Protein AF-A0A1Q6R0W6-F1 (afd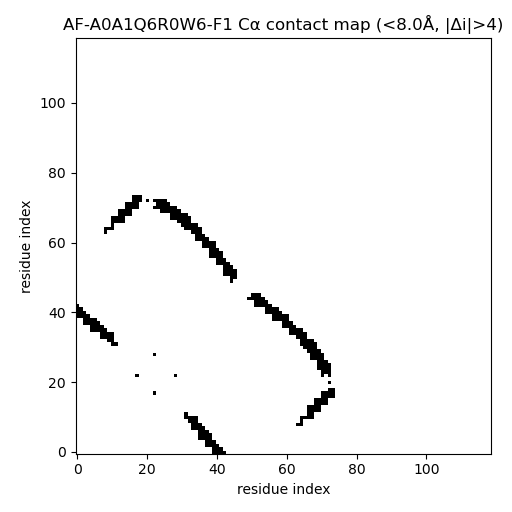b_monomer)

Radius of gyration: 51.31 Å; Cα contacts (8 Å, |Δi|>4): 174; chains: 1; bounding box: 145×54×80 Å

Sequence (119 aa):
MDYVVLSKDPWETKEKEITDGSYEDGETITTPYTGYTVDTYKYKYDKESDELISEAFEAHSEYARRDKVVAVVPRPAAPPATDPPATDPPETDPPETAPPTDPPTDPEPEPTDPEEDGE

pLDDT: mean 82.3, std 18.92, range [44.94, 98.62]

Nearest PDB s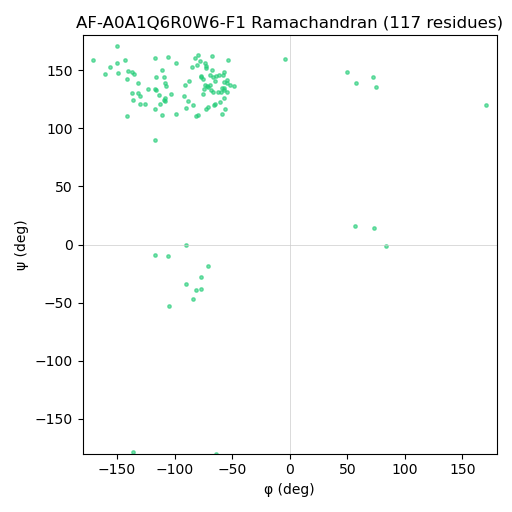tructures (foldseek):
  4fum-assembly1_A-2  TM=5.216E-01  e=5.805E-04  Staphylococcus epidermidis RP62A
  4fup-assembly1_A-2  TM=5.224E-01  e=6.936E-04  Staphylococcus epidermidis RP62A
  6oh1-assembly1_A  TM=6.333E-01  e=5.867E-03  Streptococcus pneumoniae
  4fuo-assembly1_A-2  TM=5.358E-01  e=1.115E-03  Staphylococcus epidermidis RP62A
  4fzq-assembly1_F  TM=4.258E-01  e=2.140E-03  Streptococcus suis 98HAH33

Mean predicted aligned error: 16.17 Å

Solvent-accessible surface area (backbone atoms only — not comparable to full-atom values): 8061 Å² total; per-residue (Å²): 129,51,67,45,78,76,46,75,41,78,53,50,84,42,82,39,83,46,87,84,70,86,60,54,69,66,37,75,78,34,82,54,42,64,12,38,32,34,39,33,35,47,74,42,62,41,88,90,78,69,43,82,73,47,80,43,85,71,47,79,46,79,43,81,54,35,52,24,30,26,27,38,49,81,73,81,77,78,76,79,83,75,76,76,80,83,74,76,77,79,85,77,80,80,82,85,81,80,81,88,83,83,84,89,81,88,81,87,84,89,91,82,86,83,83,87,77,89,133

Structure (mmCIF, N/CA/C/O backbone):
data_AF-A0A1Q6R0W6-F1
#
_entry.id   AF-A0A1Q6R0W6-F1
#
loop_
_atom_site.group_PDB
_atom_site.id
_atom_site.type_symbol
_atom_site.label_atom_id
_atom_site.label_alt_id
_atom_site.label_comp_id
_atom_site.label_asym_id
_atom_site.label_entity_id
_atom_site.label_seq_id
_atom_site.pdbx_PDB_ins_code
_atom_site.Cartn_x
_atom_site.Cartn_y
_atom_site.Cartn_z
_atom_site.occupancy
_atom_site.B_iso_or_equiv
_atom_site.auth_seq_id
_atom_site.auth_comp_id
_atom_site.auth_asym_id
_atom_site.auth_atom_id
_atom_site.pdbx_PDB_model_num
ATOM 1 N N . MET A 1 1 ? -10.239 6.798 20.360 1.00 71.38 1 MET A N 1
ATOM 2 C CA . MET A 1 1 ? -10.916 6.153 19.221 1.00 71.38 1 MET A CA 1
ATOM 3 C C . MET A 1 1 ? -9.886 5.202 18.690 1.00 71.38 1 MET A C 1
ATOM 5 O O . MET A 1 1 ? -8.950 5.653 18.036 1.00 71.38 1 MET A O 1
ATOM 9 N N . ASP A 1 2 ? -9.983 3.949 19.108 1.00 89.25 2 ASP A N 1
ATOM 10 C CA . ASP A 1 2 ? -8.962 2.957 18.804 1.00 89.25 2 ASP A CA 1
ATOM 11 C C . ASP A 1 2 ? -9.406 2.114 17.623 1.00 89.25 2 ASP A C 1
ATOM 13 O O . ASP A 1 2 ? -10.593 2.023 17.286 1.00 89.25 2 ASP A O 1
ATOM 17 N N . TYR A 1 3 ? -8.411 1.544 16.962 1.00 93.75 3 TYR A N 1
ATOM 18 C CA . TYR A 1 3 ? -8.609 0.635 15.858 1.00 93.75 3 TYR A CA 1
ATOM 19 C C . TYR A 1 3 ? -7.654 -0.538 15.991 1.00 93.75 3 TYR A C 1
ATOM 21 O O . TYR A 1 3 ? -6.533 -0.411 16.486 1.00 93.75 3 TYR A O 1
ATOM 29 N N . VAL A 1 4 ? -8.104 -1.683 15.507 1.00 96.38 4 VAL A N 1
ATOM 30 C CA . VAL A 1 4 ? -7.319 -2.904 15.433 1.00 96.38 4 VAL A CA 1
ATOM 31 C C . VAL A 1 4 ? -7.015 -3.157 13.968 1.00 96.38 4 VAL A C 1
ATOM 33 O O . VAL A 1 4 ? -7.920 -3.229 13.140 1.00 96.38 4 VAL A O 1
ATOM 36 N N . VAL A 1 5 ? -5.731 -3.286 13.634 1.00 97.44 5 VAL A N 1
ATOM 37 C CA . VAL A 1 5 ? -5.317 -3.695 12.289 1.00 97.44 5 VAL A CA 1
ATOM 38 C C . VAL A 1 5 ? -5.456 -5.205 12.184 1.00 97.44 5 VAL A C 1
ATOM 40 O O . VAL A 1 5 ? -4.697 -5.942 12.809 1.00 97.44 5 VAL A O 1
ATOM 43 N N . LEU A 1 6 ? -6.414 -5.652 11.379 1.00 97.75 6 LEU A N 1
ATOM 44 C CA . LEU A 1 6 ? -6.690 -7.066 11.146 1.00 97.75 6 LEU A CA 1
ATOM 45 C C . LEU A 1 6 ? -5.732 -7.665 10.117 1.00 97.75 6 LEU A C 1
ATOM 47 O O . LEU A 1 6 ? -5.272 -8.795 10.269 1.00 97.75 6 LEU A O 1
ATOM 51 N N . SER A 1 7 ? -5.416 -6.908 9.066 1.00 98.00 7 SER A N 1
ATOM 52 C CA . SER A 1 7 ? -4.500 -7.352 8.019 1.00 98.00 7 SER A CA 1
ATOM 53 C C . SER A 1 7 ? -3.749 -6.183 7.388 1.00 98.00 7 SER A C 1
ATOM 55 O O . SER A 1 7 ? -4.183 -5.026 7.427 1.00 98.00 7 SER A O 1
ATOM 57 N N . LYS A 1 8 ? -2.590 -6.505 6.810 1.00 98.19 8 LYS A N 1
ATOM 58 C CA . LYS A 1 8 ? -1.778 -5.595 6.002 1.00 98.19 8 LYS A CA 1
ATOM 59 C C . LYS A 1 8 ? -1.575 -6.224 4.638 1.00 98.19 8 LYS A C 1
ATOM 61 O O . LYS A 1 8 ? -1.205 -7.392 4.559 1.00 98.19 8 LYS A O 1
ATOM 66 N N . ASP A 1 9 ? -1.757 -5.426 3.601 1.00 98.06 9 ASP A N 1
ATOM 67 C CA . ASP A 1 9 ? -1.551 -5.830 2.219 1.00 98.06 9 ASP A CA 1
ATOM 68 C C . ASP A 1 9 ? -0.416 -4.984 1.616 1.00 98.06 9 ASP A C 1
ATOM 70 O O . ASP A 1 9 ? -0.653 -3.856 1.160 1.00 98.06 9 ASP A O 1
ATOM 74 N N . PRO A 1 10 ? 0.848 -5.443 1.720 1.00 98.06 10 PRO A N 1
ATOM 75 C CA . PRO A 1 10 ? 1.995 -4.681 1.252 1.00 98.06 10 PRO A CA 1
ATOM 76 C C . PRO A 1 10 ? 1.937 -4.490 -0.264 1.00 98.06 10 PRO A C 1
ATOM 78 O O . PRO A 1 10 ?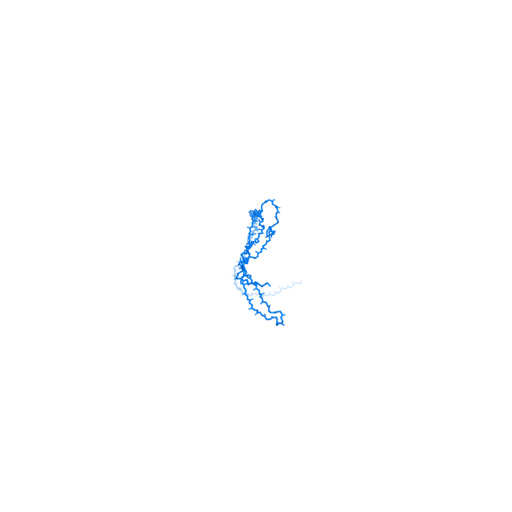 1.489 -5.354 -1.019 1.00 98.06 10 PRO A O 1
ATOM 81 N N . TRP A 1 11 ? 2.404 -3.328 -0.700 1.00 98.50 11 TRP A N 1
ATOM 82 C CA . TRP A 1 11 ? 2.536 -3.001 -2.111 1.00 98.50 11 TRP A CA 1
ATOM 83 C C . TRP A 1 11 ? 3.711 -3.741 -2.748 1.00 98.50 11 TRP A C 1
ATOM 85 O O . TRP A 1 11 ? 4.686 -4.093 -2.082 1.00 98.50 11 TRP A O 1
ATOM 95 N N . GLU A 1 12 ? 3.634 -3.909 -4.062 1.00 98.06 12 GLU A N 1
ATOM 96 C CA . GLU A 1 12 ? 4.683 -4.521 -4.874 1.00 98.06 12 GLU A CA 1
ATOM 97 C C . GLU A 1 12 ? 5.250 -3.516 -5.881 1.00 98.06 12 GLU A C 1
ATOM 99 O O . GLU A 1 12 ? 4.628 -2.492 -6.170 1.00 98.06 12 GLU A O 1
ATOM 104 N N . THR A 1 13 ? 6.446 -3.780 -6.413 1.00 98.38 13 THR A N 1
ATOM 105 C CA . THR A 1 13 ? 6.984 -2.993 -7.533 1.00 98.38 13 THR A CA 1
ATOM 106 C C . THR A 1 13 ? 6.591 -3.653 -8.843 1.00 98.38 13 THR A C 1
ATOM 108 O O . THR A 1 13 ? 6.831 -4.840 -9.039 1.00 98.38 13 THR A O 1
ATOM 111 N N . LYS A 1 14 ? 6.003 -2.870 -9.742 1.00 98.25 14 LYS A N 1
ATOM 112 C CA . LYS A 1 14 ? 5.643 -3.258 -11.100 1.00 98.25 14 LYS A CA 1
ATOM 113 C C . LYS A 1 14 ? 6.447 -2.432 -12.084 1.00 98.25 14 LYS A C 1
ATOM 115 O O . LYS A 1 14 ? 6.538 -1.212 -11.964 1.00 98.25 14 LYS A O 1
ATOM 120 N N . GLU A 1 15 ? 7.012 -3.107 -13.063 1.00 97.69 15 GLU A N 1
ATOM 121 C CA . GLU A 1 15 ? 7.728 -2.469 -14.155 1.00 97.69 15 GLU A CA 1
ATOM 122 C C . GLU A 1 15 ? 6.751 -2.110 -15.271 1.00 97.69 15 GLU A C 1
ATOM 124 O O . GLU A 1 15 ? 5.814 -2.856 -15.573 1.00 97.69 15 GLU A O 1
ATOM 129 N N . LYS A 1 16 ? 6.959 -0.944 -15.873 1.00 97.44 16 LYS A N 1
ATOM 130 C CA . LYS A 1 16 ? 6.239 -0.504 -17.060 1.00 97.44 16 LYS A CA 1
ATOM 131 C C . LYS A 1 16 ? 7.252 -0.034 -18.086 1.00 97.44 16 LYS A C 1
ATOM 133 O O . LYS A 1 16 ? 7.998 0.903 -17.825 1.00 97.44 16 LYS A O 1
ATOM 138 N N . GLU A 1 17 ? 7.243 -0.661 -19.254 1.00 96.69 17 GLU A N 1
ATOM 139 C CA . GLU A 1 17 ? 8.090 -0.233 -20.361 1.00 96.69 17 GLU A CA 1
ATOM 140 C C . GLU A 1 17 ? 7.654 1.149 -20.871 1.00 96.69 17 GLU A C 1
ATOM 142 O O . GLU A 1 17 ? 6.463 1.385 -21.100 1.00 96.69 17 GLU A O 1
ATOM 147 N N . ILE A 1 18 ? 8.615 2.062 -21.024 1.00 95.94 18 ILE A N 1
ATOM 148 C CA . ILE A 1 18 ? 8.410 3.430 -21.505 1.00 95.94 18 ILE A CA 1
ATOM 149 C C . ILE A 1 18 ? 9.333 3.681 -22.699 1.00 95.94 18 ILE A C 1
ATOM 151 O O . ILE A 1 18 ? 10.553 3.602 -22.583 1.00 95.94 18 ILE A O 1
ATOM 155 N N . THR A 1 19 ? 8.747 4.017 -23.849 1.00 93.75 19 THR A N 1
ATOM 156 C CA . THR A 1 19 ? 9.475 4.236 -25.115 1.00 93.75 19 THR A CA 1
ATOM 157 C C . THR A 1 19 ? 9.357 5.661 -25.651 1.00 93.75 19 THR A C 1
ATOM 159 O O . THR A 1 19 ? 10.011 6.003 -26.631 1.00 93.75 19 THR A O 1
ATOM 162 N N . ASP A 1 20 ? 8.497 6.489 -25.059 1.00 93.88 20 ASP A N 1
ATOM 163 C CA . ASP A 1 20 ? 8.216 7.860 -25.505 1.00 93.88 20 ASP A CA 1
ATOM 164 C C . ASP A 1 20 ? 9.135 8.911 -24.856 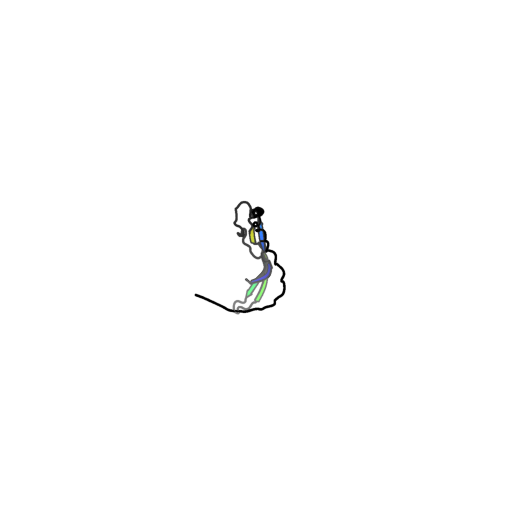1.00 93.88 20 ASP A C 1
ATOM 166 O O . ASP A 1 20 ? 9.023 10.097 -25.161 1.00 93.88 20 ASP A O 1
ATOM 170 N N . GLY A 1 21 ? 10.047 8.484 -23.975 1.00 91.69 21 GLY A N 1
ATOM 171 C CA . GLY A 1 21 ? 10.972 9.362 -23.256 1.00 91.69 21 GLY A CA 1
ATOM 172 C C . GLY A 1 21 ? 10.317 10.189 -22.147 1.00 91.69 21 GLY A C 1
ATOM 173 O O . GLY A 1 21 ? 10.928 11.143 -21.675 1.00 91.69 21 GLY A O 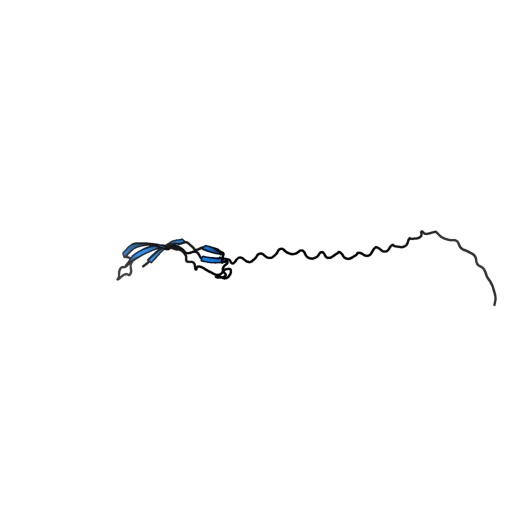1
ATOM 174 N N . SER A 1 22 ? 9.088 9.852 -21.736 1.00 95.00 22 SER A N 1
ATOM 175 C CA . SER A 1 22 ? 8.376 10.563 -20.662 1.00 95.00 22 SER A CA 1
ATOM 176 C C . SER A 1 22 ? 8.955 10.329 -19.262 1.00 95.00 22 SER A C 1
ATOM 178 O O . SER A 1 22 ? 8.687 11.128 -18.368 1.00 95.00 22 SER A O 1
ATOM 180 N N . TYR A 1 23 ? 9.745 9.266 -19.087 1.00 96.25 23 TYR A N 1
ATOM 181 C CA . TYR A 1 23 ? 10.374 8.866 -17.828 1.00 96.25 23 TYR A CA 1
ATOM 182 C C . TYR A 1 23 ? 11.799 8.362 -18.071 1.00 96.25 23 TYR A C 1
ATOM 184 O O . TYR A 1 23 ? 12.078 7.769 -19.119 1.00 96.25 23 TYR A O 1
ATOM 192 N N . GLU A 1 24 ? 12.681 8.550 -17.089 1.00 95.56 24 GLU A N 1
ATOM 193 C CA . GLU A 1 24 ? 14.005 7.921 -17.066 1.00 95.56 24 GLU A CA 1
ATOM 194 C C . GLU A 1 24 ? 13.928 6.443 -16.631 1.00 95.56 24 GLU A C 1
ATOM 196 O O . GLU A 1 24 ? 12.983 6.009 -15.970 1.00 95.56 24 GLU A O 1
ATOM 201 N N . ASP A 1 25 ? 14.940 5.644 -16.990 1.00 95.81 25 ASP A N 1
ATOM 202 C CA . ASP A 1 25 ? 15.029 4.235 -16.580 1.00 95.81 25 ASP A CA 1
ATOM 203 C C . ASP A 1 25 ? 15.095 4.119 -15.045 1.00 95.81 25 ASP A C 1
ATOM 205 O O . ASP A 1 25 ? 15.971 4.697 -14.399 1.00 95.81 25 ASP A O 1
ATOM 209 N N . GLY A 1 26 ? 14.151 3.387 -14.452 1.00 94.94 26 GLY A N 1
ATOM 210 C CA . GLY A 1 26 ? 13.988 3.244 -13.003 1.00 94.94 26 GLY A CA 1
ATOM 211 C C . GLY A 1 26 ? 13.192 4.362 -12.315 1.00 94.94 26 GLY A C 1
ATOM 212 O O . GLY A 1 26 ? 12.962 4.284 -11.101 1.00 94.94 26 GLY A O 1
ATOM 213 N N . GLU A 1 27 ? 12.735 5.385 -13.044 1.00 97.88 27 GLU A N 1
ATOM 214 C CA . GLU A 1 27 ? 11.950 6.479 -12.468 1.00 97.88 27 GLU A CA 1
ATOM 215 C C . GLU A 1 27 ? 10.596 5.979 -11.935 1.00 97.88 27 GLU A C 1
ATOM 217 O O . GLU A 1 27 ? 9.944 5.112 -12.519 1.00 97.88 27 GLU A O 1
ATOM 222 N N . THR A 1 28 ? 10.150 6.506 -10.788 1.00 98.06 28 THR A N 1
ATOM 223 C CA . THR A 1 28 ? 8.872 6.101 -10.184 1.00 98.06 28 THR A CA 1
ATOM 224 C C . THR A 1 28 ? 7.704 6.827 -10.845 1.00 98.06 28 THR A C 1
ATOM 226 O O . THR A 1 28 ? 7.479 8.008 -10.6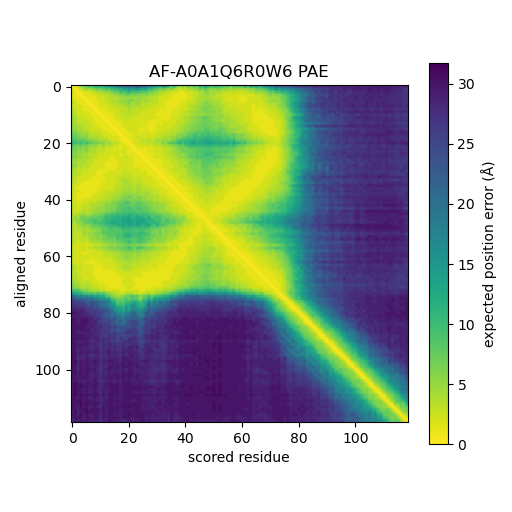05 1.00 98.06 28 THR A O 1
ATOM 229 N N . ILE A 1 29 ? 6.901 6.079 -11.599 1.00 97.88 29 ILE A N 1
ATOM 230 C CA . ILE A 1 29 ? 5.665 6.548 -12.237 1.00 97.88 29 ILE A CA 1
ATOM 231 C C . ILE A 1 29 ? 4.529 6.654 -11.212 1.00 97.88 29 ILE A C 1
ATOM 233 O O . ILE A 1 29 ? 3.680 7.540 -11.286 1.00 97.88 29 ILE A O 1
ATOM 237 N N . THR A 1 30 ? 4.453 5.718 -10.264 1.00 98.31 30 THR A N 1
ATOM 238 C CA . THR A 1 30 ? 3.370 5.674 -9.270 1.00 98.31 30 THR A CA 1
ATOM 239 C C . THR A 1 30 ? 3.914 5.380 -7.885 1.00 98.31 30 THR A C 1
ATOM 241 O O . THR A 1 30 ? 4.562 4.356 -7.672 1.00 98.31 30 THR A O 1
ATOM 244 N N . THR A 1 31 ? 3.607 6.267 -6.937 1.00 97.88 31 THR A N 1
ATOM 245 C CA . THR A 1 31 ? 3.953 6.092 -5.524 1.00 97.88 31 THR A CA 1
ATOM 246 C C . THR A 1 31 ? 3.032 5.059 -4.874 1.00 97.88 31 THR A C 1
ATOM 248 O O . THR A 1 31 ? 1.803 5.183 -4.983 1.00 97.88 31 THR A O 1
ATOM 251 N N . PRO A 1 32 ? 3.596 4.061 -4.178 1.00 98.38 32 PRO A N 1
ATOM 252 C CA . PRO A 1 32 ? 2.806 3.021 -3.552 1.00 98.38 32 PRO A CA 1
ATOM 253 C C . 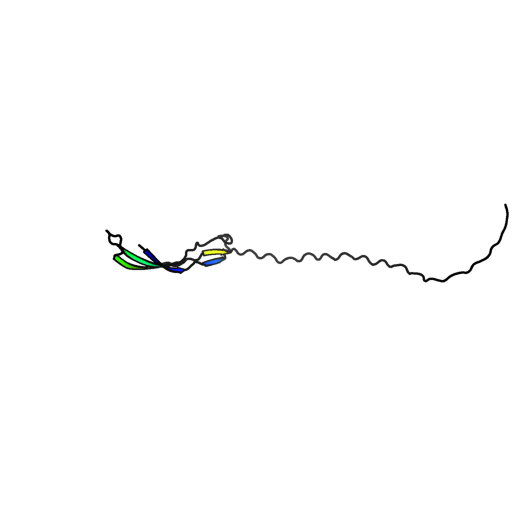PRO A 1 32 ? 2.193 3.452 -2.220 1.00 98.38 32 PRO A C 1
ATOM 255 O O . PRO A 1 32 ? 2.677 4.370 -1.556 1.00 98.38 32 PRO A O 1
ATOM 258 N N . TYR A 1 33 ? 1.196 2.694 -1.774 1.00 98.06 33 TYR A N 1
ATOM 259 C CA . TYR A 1 33 ? 0.840 2.615 -0.361 1.00 98.06 33 TYR A CA 1
ATOM 260 C C . TYR A 1 33 ? 0.279 1.233 -0.021 1.00 98.06 33 TYR A C 1
ATOM 262 O O . TYR A 1 33 ? -0.364 0.573 -0.838 1.00 98.06 33 TYR A O 1
ATOM 270 N N . THR A 1 34 ? 0.548 0.812 1.212 1.00 98.19 34 THR A N 1
ATOM 271 C CA . THR A 1 34 ? 0.078 -0.451 1.789 1.00 98.19 34 THR A CA 1
ATOM 272 C C . THR A 1 34 ? -1.421 -0.378 2.053 1.00 98.19 34 THR A C 1
ATOM 274 O O . THR A 1 34 ? -1.909 0.620 2.586 1.00 98.19 34 THR A O 1
ATOM 277 N N . GLY A 1 35 ? -2.137 -1.436 1.690 1.00 98.25 35 GLY A N 1
ATOM 278 C CA . GLY A 1 35 ? -3.539 -1.616 2.040 1.00 98.25 35 GLY A CA 1
ATOM 279 C C . GLY A 1 35 ? -3.697 -2.141 3.465 1.00 98.25 35 GLY A C 1
ATOM 280 O O . GLY A 1 35 ? -2.798 -2.790 4.006 1.00 98.25 35 GLY A O 1
ATOM 281 N N . TYR A 1 36 ? -4.842 -1.868 4.080 1.00 98.31 36 TYR A N 1
ATOM 282 C CA . TYR A 1 36 ? -5.138 -2.281 5.449 1.00 98.31 36 TYR A CA 1
ATOM 283 C C . TYR A 1 36 ? -6.586 -2.718 5.575 1.00 98.31 36 TYR A C 1
ATOM 285 O O . TYR A 1 36 ? -7.475 -2.080 5.022 1.00 98.31 36 TYR A O 1
ATOM 293 N N . THR A 1 37 ? -6.819 -3.751 6.374 1.00 98.06 37 THR A N 1
ATOM 294 C CA . THR A 1 37 ? -8.151 -4.042 6.912 1.00 98.06 37 THR A CA 1
ATOM 295 C C . THR A 1 37 ? -8.133 -3.714 8.394 1.00 98.06 37 THR A C 1
ATOM 297 O O . THR A 1 37 ? -7.248 -4.190 9.112 1.00 98.06 37 THR A O 1
ATOM 300 N N . VAL A 1 38 ? -9.059 -2.875 8.849 1.00 98.31 38 VAL A N 1
ATOM 301 C CA . VAL A 1 38 ? -9.113 -2.406 10.237 1.00 98.31 38 VAL A CA 1
ATOM 302 C C . VAL A 1 38 ? -10.530 -2.457 10.786 1.00 98.31 38 VAL A C 1
ATOM 304 O O . VAL A 1 38 ? -11.488 -2.174 10.070 1.00 98.31 38 VAL A O 1
ATOM 307 N N . ASP A 1 39 ? -10.634 -2.733 12.079 1.00 98.12 39 ASP A N 1
ATOM 308 C CA . ASP A 1 39 ? -11.859 -2.537 12.850 1.00 98.12 39 ASP A CA 1
ATOM 309 C C . ASP A 1 39 ? -11.685 -1.343 13.780 1.00 98.12 39 ASP A C 1
ATOM 311 O O . ASP A 1 39 ? -10.648 -1.215 14.428 1.00 98.12 39 ASP A O 1
ATOM 315 N N . THR A 1 40 ? -12.690 -0.480 13.876 1.00 97.69 40 THR A N 1
ATOM 316 C CA . THR A 1 40 ? -12.701 0.670 14.787 1.00 97.69 40 THR A CA 1
ATOM 317 C C . THR A 1 40 ? -13.691 0.454 15.924 1.00 97.69 40 THR A C 1
ATOM 319 O O . THR A 1 40 ? -14.768 -0.116 15.734 1.00 97.69 40 THR A O 1
ATOM 322 N N . TYR A 1 41 ? -13.337 0.936 17.117 1.00 96.75 41 TYR A N 1
ATOM 323 C CA . TYR A 1 41 ? -14.118 0.730 18.336 1.00 96.75 41 TYR A CA 1
ATOM 324 C C . TYR A 1 41 ? -14.319 2.037 19.107 1.00 96.75 41 TYR A C 1
ATOM 326 O O . TYR A 1 41 ? -13.403 2.854 19.263 1.00 96.75 41 TYR A O 1
ATOM 334 N N . LYS A 1 42 ? -15.533 2.228 19.628 1.00 96.00 42 LYS A N 1
ATOM 335 C CA . LYS A 1 42 ? -15.845 3.282 20.596 1.00 96.00 42 LYS A CA 1
ATOM 336 C C . LYS A 1 42 ? -15.668 2.761 22.005 1.00 96.00 42 LYS A C 1
ATOM 338 O O . LYS A 1 42 ? -16.165 1.694 22.353 1.00 96.00 42 LYS A O 1
ATOM 343 N N . TYR A 1 43 ? -15.060 3.598 22.830 1.00 94.50 43 TYR A N 1
ATOM 344 C CA . TYR A 1 43 ? -14.832 3.325 24.237 1.00 94.50 43 TYR A CA 1
ATOM 345 C C . TYR A 1 43 ? -15.597 4.343 25.064 1.00 94.50 43 TYR A C 1
ATOM 347 O O . TYR A 1 43 ? -15.572 5.544 24.781 1.00 94.50 43 TYR A O 1
ATOM 355 N N . LYS A 1 44 ? -16.288 3.852 26.085 1.00 95.19 44 LYS A N 1
ATOM 356 C CA . LYS A 1 44 ? -16.925 4.682 27.096 1.00 95.19 44 LYS A CA 1
ATOM 357 C C . LYS A 1 44 ? -16.143 4.525 28.386 1.00 95.19 44 LYS A C 1
ATOM 359 O O . LYS A 1 44 ? -16.018 3.407 28.873 1.00 95.19 44 LYS A O 1
ATOM 364 N N . TYR A 1 45 ? -15.672 5.635 28.932 1.00 95.88 45 TYR A N 1
ATOM 365 C CA . TYR A 1 45 ? -14.944 5.669 30.195 1.00 95.88 45 TYR A CA 1
ATOM 366 C C . TYR A 1 45 ? -15.781 6.345 31.272 1.00 95.88 45 TYR A C 1
ATOM 368 O O . TYR A 1 45 ? -16.619 7.206 30.974 1.00 95.88 45 TYR A O 1
ATOM 376 N N . ASP A 1 46 ? -15.567 5.928 32.511 1.00 96.00 46 ASP A N 1
ATOM 377 C CA . ASP A 1 46 ? -16.061 6.637 33.674 1.00 96.00 46 ASP A CA 1
ATOM 378 C C . ASP A 1 46 ? -15.261 7.925 33.864 1.00 96.00 46 ASP A C 1
ATOM 380 O O . ASP A 1 46 ? -14.042 7.947 33.719 1.00 96.00 46 ASP A O 1
ATOM 384 N N . LYS A 1 47 ? -15.956 9.023 34.155 1.00 95.25 47 LYS A N 1
ATOM 385 C CA . LYS A 1 47 ? -15.324 10.344 34.199 1.00 95.25 47 LYS A CA 1
ATOM 386 C C . LYS A 1 47 ? -14.509 10.564 35.475 1.00 95.25 47 LYS A C 1
ATOM 388 O O . LYS A 1 47 ? -13.609 11.395 35.468 1.00 95.25 47 LYS A O 1
ATOM 393 N N . GLU A 1 48 ? -14.878 9.913 36.573 1.00 96.19 48 GLU A N 1
ATOM 394 C CA . GLU A 1 48 ? -14.261 10.156 37.880 1.00 96.19 48 GLU A CA 1
ATOM 395 C C . GLU A 1 48 ? -13.057 9.244 38.119 1.00 96.19 48 GLU A C 1
ATOM 397 O O . GLU A 1 48 ? -12.089 9.664 38.750 1.00 96.19 48 GLU A O 1
ATOM 402 N N . SER A 1 49 ? -13.115 8.016 37.606 1.00 95.56 49 SER A N 1
ATOM 403 C CA . SER A 1 49 ? -12.092 6.984 37.796 1.00 95.56 49 SER A CA 1
ATOM 404 C C . SER A 1 49 ? -11.214 6.719 36.565 1.00 95.56 49 SER A C 1
ATOM 406 O O . SER A 1 49 ? -10.221 6.007 36.692 1.00 95.56 49 SER A O 1
ATOM 408 N N . ASP A 1 50 ? -11.564 7.267 35.390 1.00 93.44 50 ASP A N 1
ATOM 409 C CA . ASP A 1 50 ? -10.948 6.960 34.082 1.00 93.44 50 ASP A CA 1
ATOM 410 C C . ASP A 1 50 ? -10.995 5.457 33.710 1.00 93.44 50 ASP A C 1
ATOM 412 O O . ASP A 1 50 ? -10.315 4.995 32.789 1.00 93.44 50 ASP A O 1
ATOM 416 N N . GLU A 1 51 ? -11.834 4.668 34.390 1.00 96.38 51 GLU A N 1
ATOM 417 C CA . GLU A 1 51 ? -12.001 3.242 34.115 1.00 96.38 51 GLU A CA 1
ATOM 418 C C . GLU A 1 51 ? -12.852 2.996 32.864 1.00 96.38 51 GLU A C 1
ATOM 420 O O . GLU A 1 51 ? -13.813 3.712 32.568 1.00 96.38 51 GLU A O 1
ATOM 425 N N . LEU A 1 52 ? -12.517 1.946 32.110 1.00 95.75 52 LEU A N 1
ATOM 426 C CA . LEU A 1 52 ? -13.282 1.545 30.933 1.00 95.75 52 LEU A CA 1
ATOM 427 C C . LEU A 1 52 ? -14.633 0.941 31.350 1.00 95.75 52 LEU A C 1
ATOM 429 O O . LEU A 1 52 ? -14.681 -0.115 31.972 1.00 95.75 52 LEU A O 1
ATOM 433 N N . ILE A 1 53 ? -15.732 1.572 30.936 1.00 96.12 53 ILE A N 1
ATOM 434 C CA . ILE A 1 53 ? -17.100 1.085 31.163 1.00 96.12 53 ILE A CA 1
ATOM 435 C C . ILE A 1 53 ? -17.500 0.077 30.085 1.00 96.12 53 ILE A C 1
ATOM 437 O O . ILE A 1 53 ? -18.100 -0.955 30.381 1.00 96.12 53 ILE A O 1
ATOM 441 N N . SER A 1 54 ? -17.240 0.399 28.817 1.00 94.56 54 SER A N 1
ATOM 442 C CA . SER A 1 54 ? -17.652 -0.453 27.699 1.00 94.56 54 SER A CA 1
ATOM 443 C C . SER A 1 54 ? -16.868 -0.167 26.427 1.00 94.56 54 SER A C 1
ATOM 445 O O . SER A 1 54 ? -16.581 0.992 26.122 1.00 94.56 54 SER A O 1
ATOM 447 N N . GLU A 1 55 ? -16.651 -1.215 25.642 1.00 95.06 55 GLU A N 1
ATOM 448 C CA . GLU A 1 55 ? -16.184 -1.165 24.259 1.00 95.06 55 GLU A CA 1
ATOM 449 C C . GLU A 1 55 ? -17.342 -1.549 23.324 1.00 95.06 55 GLU A C 1
ATOM 451 O O . GLU A 1 55 ? -18.119 -2.457 23.626 1.00 95.06 55 GLU A O 1
ATOM 456 N N . ALA A 1 56 ? -17.478 -0.849 22.199 1.00 95.31 56 ALA A N 1
ATOM 457 C CA . ALA A 1 56 ? -18.454 -1.163 21.164 1.00 95.31 56 ALA A CA 1
ATOM 458 C C . ALA A 1 56 ? -17.819 -1.048 19.777 1.00 95.31 56 ALA A C 1
ATOM 460 O O . ALA A 1 56 ? -17.215 -0.025 19.451 1.00 95.31 56 ALA A O 1
ATOM 461 N N . PHE A 1 57 ? -17.998 -2.079 18.952 1.00 96.12 57 PHE A N 1
ATOM 462 C CA . PHE A 1 57 ? -17.605 -2.052 17.546 1.00 96.12 57 PHE A CA 1
ATOM 463 C C . PHE A 1 57 ? -18.334 -0.925 16.806 1.00 96.12 57 PHE A C 1
ATOM 465 O O . PHE A 1 57 ? -19.554 -0.782 16.926 1.00 96.12 57 PHE A O 1
ATOM 472 N N . GLU A 1 58 ? -17.587 -0.123 16.050 1.00 96.69 58 GLU A N 1
ATOM 473 C CA . GLU A 1 58 ? -18.135 0.964 15.242 1.00 96.69 58 GLU A CA 1
ATOM 474 C C . GLU A 1 58 ? -18.166 0.608 13.760 1.00 96.69 58 GLU A C 1
ATOM 476 O O . GLU A 1 58 ? -19.219 0.739 13.132 1.00 96.69 58 GLU A O 1
ATOM 481 N N . ALA A 1 59 ? -17.036 0.188 13.191 1.00 97.69 59 ALA A N 1
ATOM 482 C CA . ALA A 1 59 ? -16.950 -0.075 11.763 1.00 97.69 59 ALA A CA 1
ATOM 483 C C . ALA A 1 59 ? -15.839 -1.060 11.401 1.00 97.69 59 ALA A C 1
ATOM 485 O O . ALA A 1 59 ? -14.799 -1.122 12.052 1.00 97.69 59 ALA A O 1
ATOM 486 N N . HIS A 1 60 ? -16.059 -1.754 10.287 1.00 97.69 60 HIS A N 1
ATOM 487 C CA . HIS A 1 60 ? -15.047 -2.501 9.553 1.00 97.69 60 HIS A CA 1
ATOM 488 C C . HIS A 1 60 ? -14.673 -1.682 8.322 1.00 97.69 60 HIS A C 1
ATOM 490 O O . HIS A 1 60 ? -15.559 -1.202 7.611 1.00 97.69 60 HIS A O 1
ATOM 496 N N . SER A 1 61 ? -13.384 -1.467 8.088 1.00 98.06 61 SER A N 1
ATOM 497 C CA . SER A 1 61 ? -12.893 -0.663 6.970 1.00 98.06 61 SER A CA 1
ATOM 498 C C . SER A 1 61 ? -11.792 -1.387 6.214 1.00 98.06 61 SER A C 1
ATOM 500 O O . SER A 1 61 ? -10.805 -1.836 6.797 1.00 98.06 61 SER A O 1
ATOM 502 N N . GLU A 1 62 ? -11.947 -1.427 4.894 1.00 98.06 62 GLU A N 1
ATOM 503 C CA . GLU A 1 62 ? -10.985 -2.002 3.961 1.00 98.06 62 GLU A CA 1
ATOM 504 C C . GLU A 1 62 ? -10.380 -0.888 3.100 1.00 98.06 62 GLU A C 1
ATOM 506 O O . GLU A 1 62 ? -11.075 -0.167 2.381 1.00 98.06 62 GLU A O 1
ATOM 511 N N . TYR A 1 63 ? -9.060 -0.749 3.165 1.00 97.62 63 TYR A N 1
ATOM 512 C CA . TYR A 1 63 ? -8.279 0.199 2.384 1.00 97.62 63 TYR A CA 1
ATOM 513 C C . TYR A 1 63 ? -7.443 -0.571 1.363 1.00 97.62 63 TYR A C 1
ATOM 515 O O . TYR A 1 63 ? -6.504 -1.277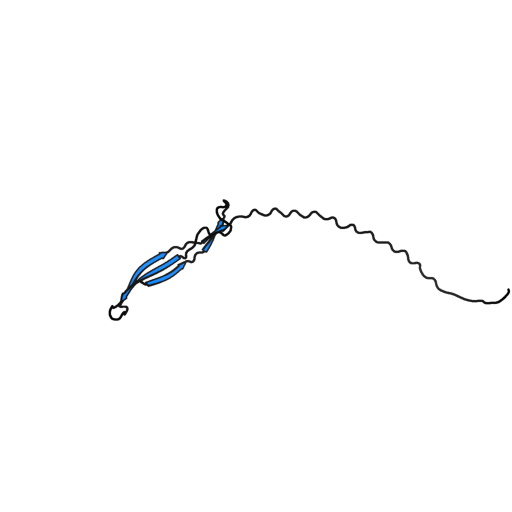 1.728 1.00 97.62 63 TYR A O 1
ATOM 523 N N . ALA A 1 64 ? -7.773 -0.431 0.080 1.00 97.50 64 ALA A N 1
ATOM 524 C CA . ALA A 1 64 ? -7.077 -1.125 -1.004 1.00 97.50 64 ALA A CA 1
ATOM 525 C C . ALA A 1 64 ? -5.652 -0.594 -1.204 1.00 97.50 64 ALA A C 1
ATOM 527 O O . ALA A 1 64 ? -5.465 0.620 -1.240 1.00 97.50 64 ALA A O 1
ATOM 528 N N . ARG A 1 65 ? -4.667 -1.479 -1.406 1.00 98.19 65 ARG A N 1
ATOM 529 C CA . ARG A 1 65 ? -3.280 -1.090 -1.709 1.00 98.19 65 ARG A CA 1
ATOM 530 C C . ARG A 1 65 ? -3.134 -0.426 -3.084 1.00 98.19 65 ARG A C 1
ATOM 532 O O . ARG A 1 65 ? -3.967 -0.607 -3.973 1.00 98.19 65 ARG A O 1
ATOM 539 N N . ARG A 1 66 ? -2.014 0.270 -3.292 1.00 98.44 66 ARG A N 1
ATOM 540 C CA . ARG A 1 66 ? -1.528 0.664 -4.623 1.00 98.44 66 ARG A CA 1
ATOM 541 C C . ARG A 1 66 ? -0.069 0.271 -4.767 1.00 98.44 66 ARG A C 1
ATOM 543 O O . ARG A 1 66 ? 0.757 0.650 -3.939 1.00 98.44 66 ARG A O 1
ATOM 550 N N . ASP A 1 67 ? 0.224 -0.447 -5.841 1.00 98.62 67 ASP A N 1
ATOM 551 C CA . ASP A 1 67 ? 1.576 -0.881 -6.173 1.00 98.62 67 ASP A CA 1
ATOM 552 C C . ASP A 1 67 ? 2.439 0.278 -6.674 1.00 98.62 67 ASP A C 1
ATOM 554 O O . ASP A 1 67 ? 1.947 1.254 -7.250 1.00 98.62 67 ASP A O 1
ATOM 558 N N . LYS A 1 68 ? 3.747 0.151 -6.458 1.00 98.50 68 LYS A N 1
ATOM 559 C CA . LYS A 1 68 ? 4.737 1.057 -7.026 1.00 98.50 68 LYS A CA 1
ATOM 560 C C . LYS A 1 68 ? 4.872 0.723 -8.499 1.00 98.50 68 LYS A C 1
ATOM 562 O O . LYS A 1 68 ? 5.042 -0.442 -8.837 1.00 98.50 68 LYS A O 1
ATOM 567 N N . VAL A 1 69 ? 4.865 1.729 -9.363 1.00 98.62 69 VAL A N 1
ATOM 568 C CA . VAL A 1 69 ? 5.187 1.529 -10.781 1.00 98.62 69 VAL A CA 1
ATOM 569 C C . VAL A 1 69 ? 6.486 2.248 -11.093 1.00 98.62 69 VAL A C 1
ATOM 571 O O . VAL A 1 69 ? 6.615 3.427 -10.762 1.00 98.62 69 VAL A O 1
ATOM 574 N N . VAL A 1 70 ? 7.432 1.545 -11.710 1.00 98.25 70 VAL A N 1
ATOM 575 C CA . VAL A 1 70 ? 8.699 2.104 -12.193 1.00 98.25 70 VAL A CA 1
ATOM 576 C C . VAL A 1 70 ? 8.792 1.991 -13.709 1.00 98.25 70 VAL A C 1
ATOM 578 O O . VAL A 1 70 ? 8.302 1.024 -14.295 1.00 98.25 70 VAL A O 1
ATOM 581 N N . ALA A 1 71 ? 9.393 2.995 -14.336 1.00 97.75 71 ALA A N 1
ATOM 582 C CA . ALA A 1 71 ? 9.681 2.993 -15.758 1.00 97.75 71 ALA A CA 1
ATOM 583 C C . ALA A 1 71 ? 10.851 2.052 -16.064 1.00 97.75 71 ALA A C 1
ATOM 585 O O . ALA A 1 71 ? 11.854 2.054 -15.354 1.00 97.75 71 ALA A O 1
ATOM 586 N N . VAL A 1 72 ? 10.727 1.278 -17.137 1.00 97.25 72 VAL A N 1
ATOM 587 C CA . VAL A 1 72 ? 11.833 0.542 -17.755 1.00 97.25 72 VAL A CA 1
ATOM 588 C C . VAL A 1 72 ? 12.001 1.098 -19.158 1.00 97.25 72 VAL A C 1
ATOM 590 O O . VAL A 1 72 ? 11.080 1.007 -19.971 1.00 97.25 72 VAL A O 1
ATOM 593 N N . VAL A 1 73 ? 13.148 1.709 -19.444 1.00 94.69 73 VAL A N 1
ATOM 594 C CA . VAL A 1 73 ? 13.415 2.283 -20.768 1.00 94.69 73 VAL A CA 1
ATOM 595 C C . VAL A 1 73 ? 14.270 1.290 -21.556 1.00 94.69 73 VAL A C 1
ATOM 597 O O . VAL A 1 73 ? 15.432 1.064 -21.198 1.00 94.69 73 VAL A O 1
ATOM 600 N N . PRO A 1 74 ? 13.740 0.673 -22.630 1.00 88.31 74 PRO A N 1
ATOM 601 C CA . PRO A 1 74 ? 14.484 -0.319 -23.385 1.00 88.31 74 PRO A CA 1
ATOM 602 C C . PRO A 1 74 ? 15.683 0.347 -24.062 1.00 88.31 74 PRO A C 1
ATOM 604 O O . PRO A 1 74 ? 15.542 1.266 -24.873 1.00 88.31 74 PRO A O 1
ATOM 607 N N . ARG A 1 75 ? 16.892 -0.119 -23.735 1.00 80.56 75 ARG A N 1
ATOM 608 C CA . ARG A 1 75 ? 18.098 0.314 -24.445 1.00 80.56 75 ARG A CA 1
ATOM 609 C C . ARG A 1 75 ? 18.164 -0.360 -25.811 1.00 80.56 75 ARG A C 1
ATOM 611 O O . ARG A 1 75 ? 17.852 -1.548 -25.914 1.00 80.56 75 ARG A O 1
ATOM 618 N N . PRO A 1 76 ? 18.627 0.355 -26.850 1.00 74.12 76 PRO A N 1
ATOM 619 C CA . PRO A 1 76 ? 18.939 -0.285 -28.117 1.00 74.12 76 PRO A CA 1
ATOM 620 C C . PRO A 1 76 ? 19.968 -1.398 -27.881 1.00 74.12 76 PRO A C 1
ATOM 622 O O . PRO A 1 76 ? 20.958 -1.200 -27.170 1.00 74.12 76 PRO A O 1
ATOM 625 N N . ALA A 1 77 ? 19.718 -2.575 -28.460 1.00 69.75 77 ALA A N 1
ATOM 626 C CA . ALA A 1 77 ? 20.666 -3.680 -28.416 1.00 69.75 77 ALA A CA 1
ATOM 627 C C . ALA A 1 77 ? 22.005 -3.219 -29.010 1.00 69.75 77 ALA A C 1
ATOM 629 O O . ALA A 1 77 ? 22.031 -2.563 -30.055 1.00 69.75 77 ALA A O 1
ATOM 630 N N . ALA A 1 78 ? 23.112 -3.547 -28.338 1.00 69.38 78 ALA A N 1
ATOM 631 C CA . ALA A 1 78 ? 24.433 -3.288 -28.891 1.00 69.38 78 ALA A CA 1
ATOM 632 C C . ALA A 1 78 ? 24.549 -3.982 -30.262 1.00 69.38 78 ALA A C 1
ATOM 634 O O . ALA A 1 78 ? 24.058 -5.108 -30.410 1.00 69.38 78 ALA A O 1
ATOM 635 N N . PRO A 1 79 ? 25.169 -3.338 -31.269 1.00 71.38 79 PRO A N 1
ATOM 636 C CA . PRO A 1 79 ? 25.435 -4.006 -32.535 1.00 71.38 79 PRO A CA 1
ATOM 637 C C . PRO A 1 79 ? 26.276 -5.268 -32.277 1.00 71.38 79 PRO A C 1
ATOM 639 O O . PRO A 1 79 ? 27.065 -5.285 -31.325 1.00 71.38 79 PRO A O 1
ATOM 642 N N . PRO A 1 80 ? 26.116 -6.330 -33.089 1.00 71.56 80 PRO A N 1
ATOM 643 C CA . PRO A 1 80 ? 26.937 -7.526 -32.952 1.00 71.56 80 PRO A CA 1
ATOM 644 C C . PRO A 1 80 ? 28.416 -7.133 -33.006 1.00 71.56 80 PRO A C 1
ATOM 646 O O . PRO A 1 80 ? 28.798 -6.270 -33.800 1.00 71.56 80 PRO A O 1
ATOM 649 N N . ALA A 1 81 ? 29.234 -7.745 -32.148 1.00 71.56 81 ALA A N 1
ATOM 650 C CA . ALA A 1 81 ? 30.673 -7.534 -32.174 1.00 71.56 81 ALA A CA 1
ATOM 651 C C . ALA A 1 81 ? 31.188 -7.876 -33.578 1.00 71.56 81 ALA A C 1
ATOM 653 O O . ALA A 1 81 ? 31.050 -9.007 -34.036 1.00 71.56 81 ALA A O 1
ATOM 654 N N . THR A 1 82 ? 31.739 -6.889 -34.280 1.00 65.50 82 THR A N 1
ATOM 655 C CA . THR A 1 82 ? 32.555 -7.144 -35.465 1.00 65.50 82 THR A CA 1
ATOM 656 C C . THR A 1 82 ? 33.801 -7.885 -35.008 1.00 65.50 82 THR A C 1
ATOM 658 O O . THR A 1 82 ? 34.531 -7.359 -34.163 1.00 65.50 82 THR A O 1
ATOM 661 N N . ASP A 1 83 ? 34.022 -9.091 -35.537 1.00 68.31 83 ASP A N 1
ATOM 662 C CA . ASP A 1 83 ? 35.265 -9.831 -35.335 1.00 68.31 83 ASP A CA 1
ATOM 663 C C . ASP A 1 83 ? 36.469 -8.910 -35.598 1.00 68.31 83 ASP A C 1
ATOM 665 O O . ASP A 1 83 ? 36.450 -8.133 -36.566 1.00 68.31 83 ASP A O 1
ATOM 669 N N . PRO A 1 84 ? 37.509 -8.945 -34.745 1.00 67.31 84 PRO A N 1
ATOM 670 C CA . PRO A 1 84 ? 38.734 -8.218 -35.029 1.00 67.31 84 PRO A CA 1
ATOM 671 C C . PRO A 1 84 ? 39.306 -8.705 -36.371 1.00 67.31 84 PRO A C 1
ATOM 673 O O . PRO A 1 84 ? 39.168 -9.888 -36.698 1.00 67.31 84 PRO A O 1
ATOM 676 N N . PRO A 1 85 ? 39.952 -7.829 -37.162 1.00 66.06 85 PRO A N 1
ATOM 677 C CA . PRO A 1 85 ? 40.649 -8.277 -38.359 1.00 66.06 85 PRO A CA 1
ATOM 678 C C . PRO A 1 85 ? 41.641 -9.373 -37.963 1.00 66.06 85 PRO A C 1
ATOM 680 O O . PRO A 1 85 ? 42.376 -9.219 -36.986 1.00 66.06 85 PRO A O 1
ATOM 683 N N . ALA A 1 86 ? 41.630 -10.489 -38.694 1.00 64.94 86 ALA A N 1
ATOM 684 C CA . ALA A 1 86 ? 42.600 -11.553 -38.498 1.00 64.94 86 ALA A CA 1
ATOM 685 C C . ALA A 1 86 ? 44.002 -10.967 -38.705 1.00 64.94 86 ALA A C 1
ATOM 687 O O . ALA A 1 86 ? 44.349 -10.545 -39.806 1.00 64.94 86 ALA A O 1
ATOM 688 N N . THR A 1 87 ? 44.784 -10.888 -37.633 1.00 60.41 87 THR A N 1
ATOM 689 C CA . THR A 1 87 ? 46.207 -10.583 -37.731 1.00 60.41 87 THR A CA 1
ATOM 690 C C . THR A 1 87 ? 46.883 -11.825 -38.296 1.00 60.41 87 THR A C 1
ATOM 692 O O . THR A 1 87 ? 46.828 -12.881 -37.661 1.00 60.41 87 THR A O 1
ATOM 695 N N . ASP A 1 88 ? 47.482 -11.717 -39.483 1.00 62.47 88 ASP A N 1
ATOM 696 C CA . ASP A 1 88 ? 48.334 -12.774 -40.029 1.00 62.47 88 ASP A CA 1
ATOM 697 C C . ASP A 1 88 ? 49.396 -13.173 -38.985 1.00 62.47 88 ASP A C 1
ATOM 699 O O . ASP A 1 88 ? 49.952 -12.298 -38.304 1.00 62.47 88 ASP A O 1
ATOM 703 N N . PRO A 1 89 ? 49.663 -14.479 -38.800 1.00 65.19 89 PRO A N 1
ATOM 704 C CA . PRO A 1 89 ? 50.720 -14.917 -37.905 1.00 65.19 89 PRO A CA 1
ATOM 705 C C . PRO A 1 89 ? 52.070 -14.371 -38.399 1.00 65.19 89 PRO A C 1
ATOM 707 O O . PRO A 1 89 ? 52.277 -14.253 -39.608 1.00 65.19 89 PRO A O 1
ATOM 710 N N . PRO A 1 90 ? 53.005 -14.037 -37.492 1.00 60.69 90 PRO A N 1
ATOM 711 C CA . PRO A 1 90 ? 54.335 -13.607 -37.903 1.00 60.69 90 PRO A CA 1
ATOM 712 C C . PRO A 1 90 ? 55.010 -14.709 -38.731 1.00 60.69 90 PRO A C 1
ATOM 714 O O . PRO A 1 90 ? 54.972 -15.884 -38.351 1.00 60.69 90 PRO A O 1
ATOM 717 N N . GLU A 1 91 ? 55.630 -14.332 -39.85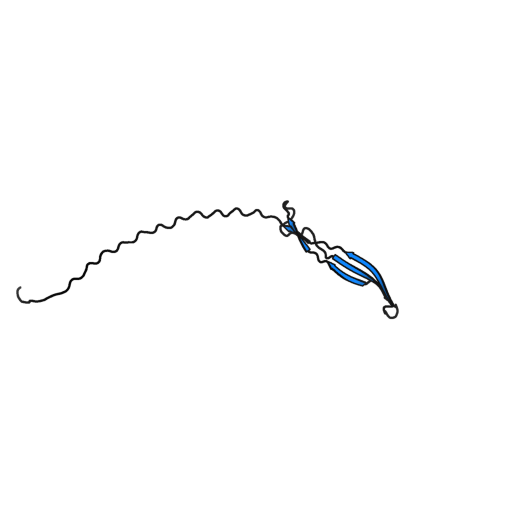5 1.00 62.78 91 GLU A N 1
ATOM 718 C CA . GLU A 1 91 ? 56.448 -15.258 -40.639 1.00 62.78 91 GLU A CA 1
ATOM 719 C C . GLU A 1 91 ? 57.551 -15.836 -39.744 1.00 62.78 91 GLU A C 1
ATOM 721 O O . GLU A 1 91 ? 58.268 -15.112 -39.053 1.00 62.78 91 GLU A O 1
ATOM 726 N N . THR A 1 92 ? 57.633 -17.164 -39.702 1.00 55.75 92 THR A N 1
ATOM 727 C CA . THR A 1 92 ? 58.664 -17.880 -38.951 1.00 55.75 92 THR A CA 1
ATOM 728 C C . THR A 1 92 ? 59.855 -18.086 -39.880 1.00 55.75 92 THR A C 1
ATOM 730 O O . THR A 1 92 ? 59.713 -18.761 -40.900 1.00 55.75 92 THR A O 1
ATOM 733 N N . ASP A 1 93 ? 61.010 -17.508 -39.542 1.00 60.00 93 ASP A N 1
ATOM 734 C CA . ASP A 1 93 ? 62.265 -17.743 -40.263 1.00 60.00 93 ASP A CA 1
ATOM 735 C C . ASP A 1 93 ? 62.592 -19.251 -40.337 1.00 60.00 93 ASP A C 1
ATOM 737 O O . ASP A 1 93 ? 62.350 -19.992 -39.373 1.00 60.00 93 ASP A O 1
ATOM 741 N N . PRO A 1 94 ? 63.135 -19.741 -41.467 1.00 65.19 94 PRO A N 1
ATOM 742 C CA . PRO A 1 94 ? 63.499 -21.144 -41.617 1.00 65.19 94 PRO A CA 1
ATOM 743 C C . PRO A 1 94 ? 64.673 -21.516 -40.692 1.00 65.19 94 PRO A C 1
ATOM 745 O O . PRO A 1 94 ? 65.532 -20.679 -40.409 1.00 65.19 94 PRO A O 1
ATOM 748 N N . PRO A 1 95 ? 64.761 -22.776 -40.229 1.00 57.56 95 PRO A N 1
ATOM 749 C CA . PRO A 1 95 ? 65.849 -23.197 -39.353 1.00 57.56 95 PRO A CA 1
ATOM 750 C C . PRO A 1 95 ? 67.195 -23.207 -40.095 1.00 57.56 95 PRO A C 1
ATOM 752 O O . PRO A 1 95 ? 67.311 -23.768 -41.188 1.00 57.56 95 PRO A O 1
ATOM 755 N N . GLU A 1 96 ? 68.233 -22.637 -39.474 1.00 60.19 96 GLU A N 1
ATOM 756 C CA . GLU A 1 96 ? 69.617 -22.774 -39.939 1.00 60.19 96 GLU A CA 1
ATOM 757 C C . GLU A 1 96 ? 70.055 -24.246 -39.905 1.00 60.19 96 GLU A C 1
ATOM 759 O O . GLU A 1 96 ? 69.871 -24.968 -38.923 1.00 60.19 96 GLU A O 1
ATOM 764 N N . THR A 1 97 ? 70.644 -24.700 -41.010 1.00 54.25 97 THR A N 1
ATOM 765 C CA . THR A 1 97 ? 71.148 -26.067 -41.167 1.00 54.25 97 THR A CA 1
ATOM 766 C C . THR A 1 97 ? 72.554 -26.159 -40.569 1.00 54.25 97 THR A C 1
ATOM 768 O O . THR A 1 97 ? 73.460 -25.459 -41.015 1.00 54.25 97 THR A O 1
ATOM 771 N N . ALA A 1 98 ? 72.751 -27.019 -39.566 1.00 59.38 98 ALA A N 1
ATOM 772 C CA . ALA A 1 98 ? 74.069 -27.270 -38.980 1.00 59.38 98 ALA A CA 1
ATOM 773 C C . ALA A 1 98 ? 75.015 -27.967 -39.988 1.00 59.38 98 ALA A C 1
ATOM 775 O O . ALA A 1 98 ? 74.556 -28.818 -40.758 1.00 59.38 98 ALA A O 1
ATOM 776 N N . PRO A 1 99 ? 76.327 -27.656 -39.994 1.00 61.06 99 PRO A N 1
ATOM 777 C CA . PRO A 1 99 ? 77.290 -28.321 -40.870 1.00 61.06 99 PRO A CA 1
ATOM 778 C C . PRO A 1 99 ? 77.585 -29.764 -40.407 1.00 61.06 99 PRO A C 1
ATOM 780 O O . PRO A 1 99 ? 77.454 -30.070 -39.217 1.00 61.06 99 PRO A O 1
ATOM 783 N N . PRO A 1 100 ? 77.992 -30.665 -41.324 1.00 58.78 100 PRO A N 1
ATOM 784 C CA . PRO A 1 100 ? 78.252 -32.063 -40.998 1.00 58.78 100 PRO A CA 1
ATOM 785 C C . PRO A 1 100 ? 79.497 -32.220 -40.112 1.00 58.78 100 PRO A C 1
ATOM 787 O O . PRO A 1 100 ? 80.468 -31.478 -40.228 1.00 58.78 100 PRO A O 1
ATOM 790 N N . THR A 1 101 ? 79.447 -33.207 -39.218 1.00 54.53 101 THR A N 1
ATOM 791 C CA . THR A 1 101 ? 80.559 -33.636 -38.358 1.00 54.53 101 THR A CA 1
ATOM 792 C C . THR A 1 101 ? 81.399 -34.687 -39.088 1.00 54.53 101 THR A C 1
ATOM 794 O O . THR A 1 101 ? 80.858 -35.722 -39.478 1.00 54.53 101 THR A O 1
ATOM 797 N N . ASP A 1 102 ? 82.701 -34.447 -39.251 1.00 58.03 102 ASP A N 1
ATOM 798 C CA . ASP A 1 102 ? 83.661 -35.445 -39.745 1.00 58.03 102 ASP A CA 1
ATOM 799 C C . ASP A 1 102 ? 84.041 -36.470 -38.647 1.00 58.03 102 ASP A C 1
ATOM 801 O O . ASP A 1 102 ? 84.132 -36.102 -37.469 1.00 58.03 102 ASP A O 1
ATOM 805 N N . PRO A 1 103 ? 84.252 -37.759 -38.991 1.00 60.78 103 PRO A N 1
ATOM 806 C CA . PRO A 1 103 ? 84.578 -38.823 -38.037 1.00 60.78 103 PRO A CA 1
ATOM 807 C C . PRO A 1 103 ? 86.079 -38.876 -37.668 1.00 60.78 103 PRO A C 1
ATOM 809 O O . PRO A 1 103 ? 86.920 -38.368 -38.409 1.00 60.78 103 PRO A O 1
ATOM 812 N N . PRO A 1 104 ? 86.449 -39.520 -36.539 1.00 60.41 104 PRO A N 1
ATOM 813 C CA . PRO A 1 104 ? 87.821 -39.529 -36.034 1.00 60.41 104 PRO A CA 1
ATOM 814 C C . PRO A 1 104 ? 88.672 -40.626 -36.694 1.00 60.41 104 PRO A C 1
ATOM 816 O O . PRO A 1 104 ? 88.161 -41.681 -37.072 1.00 60.41 104 PRO A O 1
ATOM 819 N N . THR A 1 105 ? 89.990 -40.428 -36.777 1.00 51.44 105 THR A N 1
ATOM 820 C CA . THR A 1 105 ? 90.947 -41.515 -37.050 1.00 51.44 105 THR A CA 1
ATOM 821 C C . THR A 1 105 ? 92.231 -41.340 -36.226 1.00 51.44 105 THR A C 1
ATOM 823 O O . THR A 1 105 ? 92.979 -40.388 -36.414 1.00 51.44 105 THR A O 1
ATOM 826 N N . ASP A 1 106 ? 92.333 -42.275 -35.277 1.00 50.06 106 ASP A N 1
ATOM 827 C CA . ASP A 1 106 ? 93.404 -42.946 -34.505 1.00 50.06 106 ASP A CA 1
ATOM 828 C C . ASP A 1 106 ? 94.921 -42.671 -34.770 1.00 50.06 106 ASP A C 1
ATOM 830 O O . ASP A 1 106 ? 95.278 -42.212 -35.854 1.00 50.06 106 ASP A O 1
ATOM 834 N N . PRO A 1 107 ? 95.831 -42.971 -33.801 1.00 58.97 107 PRO A N 1
ATOM 835 C CA . PRO A 1 107 ? 97.137 -42.316 -33.631 1.00 58.97 107 PRO A CA 1
ATOM 836 C C . PRO A 1 107 ? 98.403 -43.111 -34.057 1.00 58.97 107 PRO A C 1
ATOM 838 O O . PRO A 1 107 ? 98.386 -44.335 -34.115 1.00 58.97 107 PRO A O 1
ATOM 841 N N . GLU A 1 108 ? 99.491 -42.333 -34.248 1.00 49.09 108 GLU A N 1
ATOM 842 C CA . GLU A 1 108 ? 100.966 -42.537 -34.080 1.00 49.09 108 GLU A CA 1
ATOM 843 C C . GLU A 1 108 ? 101.712 -43.764 -34.674 1.00 49.09 108 GLU A C 1
ATOM 845 O O . GLU A 1 108 ? 101.137 -44.841 -34.812 1.00 49.09 108 GLU A O 1
ATOM 850 N N . PRO A 1 109 ? 103.010 -43.629 -35.066 1.00 50.38 109 PRO A N 1
ATOM 851 C CA . PRO A 1 109 ? 104.126 -43.487 -34.102 1.00 50.38 109 PRO A CA 1
ATOM 852 C C . PRO A 1 109 ? 105.296 -42.535 -34.505 1.00 50.38 109 PRO A C 1
ATOM 854 O O . PRO A 1 109 ? 105.538 -42.280 -35.684 1.00 50.38 109 PRO A O 1
ATOM 857 N N . GLU A 1 110 ? 106.062 -42.058 -33.508 1.00 48.91 110 GLU A N 1
ATOM 858 C CA . GLU A 1 110 ? 107.450 -41.523 -33.611 1.00 48.91 110 GLU A CA 1
ATOM 859 C C . GLU A 1 110 ? 108.462 -42.624 -34.063 1.00 48.91 110 GLU A C 1
ATOM 861 O O . GLU A 1 110 ? 108.026 -43.775 -34.184 1.00 48.91 110 GLU A O 1
ATOM 866 N N . PRO A 1 111 ? 109.802 -42.417 -34.238 1.00 59.47 111 PRO A N 1
ATOM 867 C CA . PRO A 1 111 ? 110.685 -41.233 -34.081 1.00 59.47 111 PRO A CA 1
ATOM 868 C C . PRO A 1 111 ? 111.707 -41.044 -35.246 1.00 59.47 111 PRO A C 1
ATOM 870 O O . PRO A 1 111 ? 111.726 -41.846 -36.171 1.00 59.47 111 PRO A O 1
ATOM 873 N N . THR A 1 112 ? 112.580 -40.017 -35.188 1.00 46.22 112 THR A N 1
ATOM 874 C CA . THR A 1 112 ? 114.074 -40.122 -35.206 1.00 46.22 112 THR A CA 1
ATOM 875 C C . THR A 1 112 ? 114.764 -38.749 -35.359 1.00 46.22 112 THR A C 1
ATOM 877 O O . THR A 1 112 ? 114.587 -38.072 -36.368 1.00 46.22 112 THR A O 1
ATOM 880 N N . ASP A 1 113 ? 115.580 -38.405 -34.356 1.00 46.03 113 ASP A N 1
ATOM 881 C CA . ASP A 1 113 ? 116.815 -37.577 -34.376 1.00 46.03 113 ASP A CA 1
ATOM 882 C C . ASP A 1 113 ? 117.824 -38.140 -35.430 1.00 46.03 113 ASP A C 1
ATOM 884 O O . ASP A 1 113 ? 117.677 -39.335 -35.722 1.00 46.03 113 ASP A O 1
ATOM 888 N N . PRO A 1 114 ? 118.839 -37.431 -36.004 1.00 55.06 114 PRO A N 1
ATOM 889 C CA . PRO A 1 114 ? 119.709 -36.461 -35.323 1.00 55.06 114 PRO A CA 1
ATOM 890 C C . PRO A 1 114 ? 120.290 -35.274 -36.141 1.00 55.06 114 PRO A C 1
ATOM 892 O O . PRO A 1 114 ? 120.219 -35.219 -37.365 1.00 55.06 114 PRO A O 1
ATOM 895 N N . GLU A 1 115 ? 120.894 -34.364 -35.368 1.00 48.44 115 GLU A N 1
ATOM 896 C CA . GLU A 1 115 ? 122.164 -33.629 -35.564 1.00 48.44 115 GLU A CA 1
ATOM 897 C C . GLU A 1 115 ? 122.466 -32.739 -36.795 1.00 48.44 115 GLU A C 1
ATOM 899 O O . GLU A 1 115 ? 122.312 -33.124 -37.948 1.00 48.44 115 GLU A O 1
ATOM 904 N N . GLU A 1 116 ? 123.097 -31.602 -36.434 1.00 46.28 116 GLU A N 1
ATOM 905 C CA . GLU A 1 116 ? 124.205 -30.894 -37.117 1.00 46.28 116 GLU A CA 1
ATOM 906 C C . GLU A 1 116 ? 123.908 -30.138 -38.429 1.00 46.28 116 GLU A C 1
ATOM 908 O O . GLU A 1 116 ? 123.133 -30.572 -39.267 1.00 46.28 116 GLU A O 1
ATOM 913 N N . ASP A 1 117 ? 124.508 -28.992 -38.755 1.00 46.97 117 ASP A N 1
ATOM 914 C CA . ASP A 1 117 ? 125.535 -28.129 -38.153 1.00 46.97 117 ASP A CA 1
ATOM 915 C C . ASP A 1 117 ? 125.581 -26.829 -38.994 1.00 46.97 117 ASP A C 1
ATOM 917 O O . ASP A 1 117 ? 125.199 -26.859 -40.167 1.00 46.97 117 ASP A O 1
ATOM 921 N N . GLY A 1 118 ? 126.106 -25.739 -38.421 1.00 47.75 118 GLY A N 1
ATOM 922 C CA . GLY A 1 118 ? 126.691 -24.597 -39.153 1.00 47.75 118 GLY A CA 1
ATOM 923 C C . GLY A 1 118 ? 125.699 -23.634 -39.829 1.00 47.75 118 GLY A C 1
ATOM 924 O O . GLY A 1 118 ? 124.757 -24.035 -40.497 1.00 47.75 118 GLY A O 1
ATOM 925 N N . GLU A 1 119 ? 125.826 -22.313 -39.754 1.00 44.94 119 GLU A N 1
ATOM 926 C CA . GLU A 1 119 ? 126.910 -21.411 -39.346 1.00 44.94 119 GLU A CA 1
ATOM 927 C C . GLU A 1 119 ? 126.285 -20.031 -39.045 1.00 44.94 119 GLU A C 1
ATOM 929 O O . GLU A 1 119 ? 125.246 -19.705 -39.674 1.00 44.94 119 GLU A O 1
#

Secondary structure (DSSP, 8-state):
-EEEEEEEE---EEEEE--SSSS-TT-EEE--B-EEEEEEEEEEE-TTT--EEEEEEEEEEEE--B-EEEEE-PPPPPPPPPPPP-PPPPPPPPPPPPPPPPPP---------------

Foldseek 3Di:
DDKDWPDKADAAEDEDEDAPPPDDAFAWPDDWDIKTWMWDWDWDADPPPRHTPDIDTDDIDTGDIDHIYTYHYDDDDDDPDDPDPDDDDPDDDDDDDDDDDDDDDDDDDDDDDDDDDDD